Protein AF-A0A2V2UAN7-F1 (afdb_monomer_lite)

Secondary structure (DSSP, 8-state):
-PPPPS----HHHHHHHHHHHHHHTTS-HHHHHIIIIIIITT-HHHHHHHHHHHHHHHHHH---HHHHHHHHHHHHHHHHHTTT-S-GGG--HHHHHHHHHTT---TTT-TT-HHHHHHHHHHH-

Sequence (125 aa):
MSTLNANEISDGDIFFERKIRDVTEGLDPACFNWIYNKIASTNKENAITIARYILSMKIDINLSDYYRRDIIAILSKLSMFFGNQKSFKSMTRGRILSFLDSFRKIESMDPMHKWIGTYNTYRIH

Radius of gyration: 17.08 Å; chains: 1; bounding box: 41×50×39 Å

Foldseek 3Di:
DDDDDPPPCDPVNVVLLVLLCVLCPPHDVVLSCLLPVQQCVQAVQLSVVLSVVSVVCCVPPVDDRVVSSLSSVLSSQLCVVVVVPDHPVRDDPVSVVVSLCVLDDDCVVCVVRCSVVVSVSSVPD

Structure (mmCIF, N/CA/C/O backbone):
data_AF-A0A2V2UAN7-F1
#
_entry.id   AF-A0A2V2UAN7-F1
#
loop_
_atom_site.group_PDB
_atom_site.id
_atom_site.type_symbol
_atom_site.label_atom_id
_a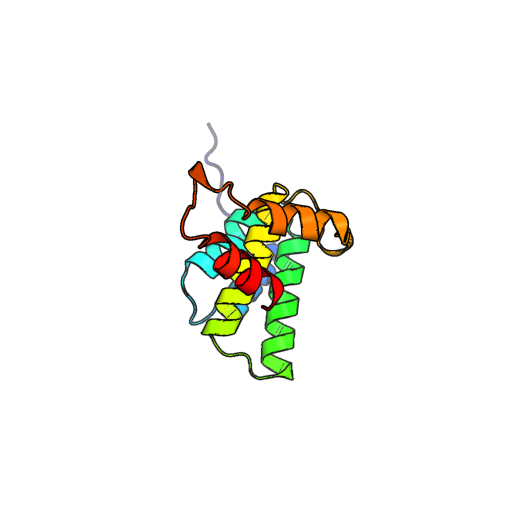tom_site.label_alt_id
_atom_site.label_comp_id
_atom_site.label_asym_id
_atom_site.label_entity_id
_atom_site.label_seq_id
_atom_site.pdbx_PDB_ins_code
_atom_site.Cartn_x
_atom_site.Cartn_y
_atom_site.Cartn_z
_atom_site.occupancy
_atom_site.B_iso_or_equiv
_atom_site.auth_seq_id
_atom_site.auth_comp_id
_atom_site.auth_asym_id
_atom_site.auth_atom_id
_atom_site.pdbx_PDB_model_num
ATOM 1 N N . MET A 1 1 ? 21.846 28.715 20.574 1.00 36.84 1 MET A N 1
ATOM 2 C CA . MET A 1 1 ? 21.515 27.558 19.718 1.00 36.84 1 MET A CA 1
ATOM 3 C C . MET A 1 1 ? 20.151 27.069 20.145 1.00 36.84 1 MET A C 1
ATOM 5 O O . MET A 1 1 ? 20.011 26.536 21.235 1.00 36.84 1 MET A O 1
ATOM 9 N N 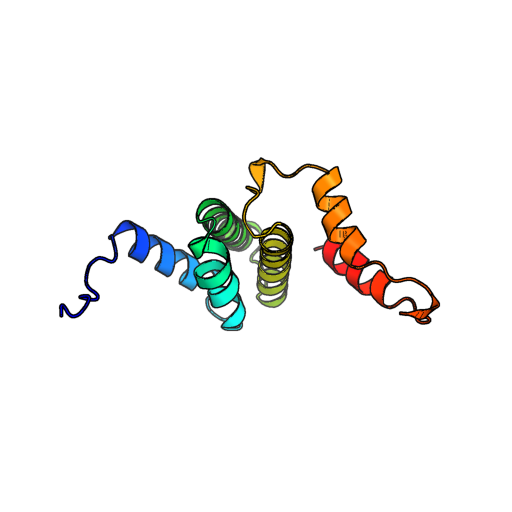. SER A 1 2 ? 19.149 27.433 19.358 1.00 34.56 2 SER A N 1
ATOM 10 C CA . SER A 1 2 ? 17.722 27.315 19.637 1.00 34.56 2 SER A CA 1
ATOM 11 C C . SER A 1 2 ? 17.261 25.861 19.599 1.00 34.56 2 SER A C 1
ATOM 13 O O . SER A 1 2 ? 17.473 25.149 18.621 1.00 34.56 2 SER A O 1
ATOM 15 N N . THR A 1 3 ? 16.610 25.443 20.678 1.00 39.66 3 THR A N 1
ATOM 16 C CA . THR A 1 3 ? 15.799 24.233 20.765 1.00 39.66 3 THR A CA 1
ATOM 17 C C . THR A 1 3 ? 14.582 24.388 19.851 1.00 39.66 3 THR A C 1
ATOM 19 O O . THR A 1 3 ? 13.803 25.330 19.995 1.00 39.66 3 THR A O 1
ATOM 22 N N . LEU A 1 4 ? 14.432 23.494 18.872 1.00 40.31 4 LEU A N 1
ATOM 23 C CA . LEU A 1 4 ? 13.250 23.446 18.011 1.00 40.31 4 LEU A CA 1
ATOM 24 C C . LEU A 1 4 ? 12.055 22.976 18.854 1.00 40.31 4 LEU A C 1
ATOM 26 O O . LEU A 1 4 ? 12.069 21.881 19.412 1.00 40.31 4 LEU A O 1
ATOM 30 N N . ASN A 1 5 ? 11.063 23.853 18.994 1.00 43.34 5 ASN A N 1
ATOM 31 C CA . ASN A 1 5 ? 9.872 23.663 19.812 1.00 43.34 5 ASN A CA 1
ATOM 32 C C . ASN A 1 5 ? 8.853 22.785 19.062 1.00 43.34 5 ASN A C 1
ATOM 34 O O . ASN A 1 5 ? 8.520 23.064 17.914 1.00 43.34 5 ASN A O 1
ATOM 38 N N . ALA A 1 6 ? 8.347 21.737 19.711 1.00 51.41 6 ALA A N 1
ATOM 39 C CA . ALA A 1 6 ? 7.471 20.710 19.140 1.00 51.41 6 ALA A CA 1
ATOM 40 C C . ALA A 1 6 ? 5.995 21.148 18.950 1.00 51.41 6 ALA A C 1
ATOM 42 O O . ALA A 1 6 ? 5.104 20.304 18.953 1.00 51.41 6 ALA A O 1
ATOM 43 N N . ASN A 1 7 ? 5.717 22.448 18.797 1.00 49.34 7 ASN A N 1
ATOM 44 C CA . ASN A 1 7 ? 4.369 23.024 18.947 1.00 49.34 7 ASN A CA 1
ATOM 45 C C . ASN A 1 7 ? 3.772 23.685 17.688 1.00 49.34 7 ASN A C 1
ATOM 47 O O . ASN A 1 7 ? 2.858 24.495 17.800 1.00 49.34 7 ASN A O 1
ATOM 51 N N . GLU A 1 8 ? 4.213 23.307 16.488 1.00 48.34 8 GLU A N 1
ATOM 52 C CA . GLU A 1 8 ? 3.574 23.734 15.228 1.00 48.34 8 GLU A CA 1
ATOM 53 C C . GLU A 1 8 ? 2.973 22.550 14.454 1.00 48.34 8 GLU A C 1
ATOM 55 O O . GLU A 1 8 ? 3.115 22.438 13.239 1.00 48.34 8 GLU A O 1
ATOM 60 N N . ILE A 1 9 ? 2.291 21.632 15.144 1.00 56.25 9 ILE A N 1
ATOM 61 C CA . ILE A 1 9 ? 1.406 20.692 14.446 1.00 56.25 9 ILE A CA 1
ATOM 62 C C . ILE A 1 9 ? 0.149 21.485 14.079 1.00 56.25 9 ILE A C 1
ATOM 64 O O . ILE A 1 9 ? -0.629 21.854 14.959 1.00 56.25 9 ILE A O 1
ATOM 68 N N . SER A 1 10 ? -0.029 21.802 12.792 1.00 69.38 10 SER A N 1
ATOM 69 C CA . SER A 1 10 ? -1.231 22.504 12.334 1.00 69.38 10 SER A CA 1
ATOM 70 C C . SER A 1 10 ? -2.472 21.660 12.650 1.00 69.38 10 SER A C 1
ATOM 72 O O . SER A 1 10 ? -2.431 20.434 12.568 1.00 69.38 10 SER A O 1
ATOM 74 N N . ASP A 1 11 ? -3.598 22.289 12.990 1.00 64.06 11 ASP A N 1
ATOM 75 C CA . ASP A 1 11 ? -4.865 21.590 13.270 1.00 64.06 11 ASP A CA 1
ATOM 76 C C . ASP A 1 11 ? -5.240 20.606 12.134 1.00 64.06 11 ASP A C 1
ATOM 78 O O . ASP A 1 11 ? -5.658 19.468 12.358 1.00 64.06 11 ASP A O 1
ATOM 82 N N . GLY A 1 12 ? -4.937 20.985 10.886 1.00 69.94 12 GLY A N 1
ATOM 83 C CA . GLY A 1 12 ? -5.094 20.131 9.708 1.00 69.94 12 GLY A CA 1
ATOM 84 C C . GLY A 1 12 ? -4.211 18.873 9.693 1.00 69.94 12 GLY A C 1
ATOM 85 O O . GLY A 1 12 ? -4.604 17.870 9.091 1.00 69.94 12 GLY A O 1
ATOM 86 N N . ASP A 1 13 ? -3.049 18.888 10.346 1.00 71.62 13 ASP A N 1
ATO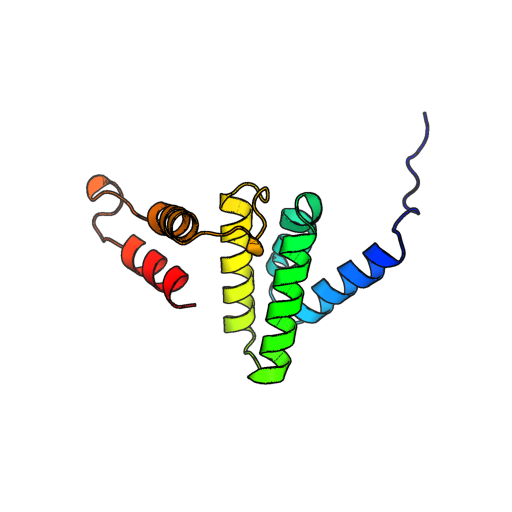M 87 C CA . ASP A 1 13 ? -2.189 17.713 10.523 1.00 71.62 13 ASP A CA 1
ATOM 88 C C . ASP A 1 13 ? -2.709 16.788 11.628 1.00 71.62 13 ASP A C 1
ATOM 90 O O . ASP A 1 13 ? -2.708 15.573 11.432 1.00 71.62 13 ASP A O 1
ATOM 94 N N . ILE A 1 14 ? -3.276 17.334 12.712 1.00 75.81 14 ILE A N 1
ATOM 95 C CA . ILE A 1 14 ? -3.923 16.541 13.775 1.00 75.81 14 ILE A CA 1
ATOM 96 C C . ILE A 1 14 ? -5.129 15.778 13.213 1.00 75.81 14 ILE A C 1
ATOM 98 O O . ILE A 1 14 ? -5.251 14.561 13.387 1.00 75.81 14 ILE A O 1
ATOM 102 N N . PHE A 1 15 ? -6.011 16.466 12.476 1.00 83.06 15 PHE A N 1
ATOM 103 C CA . PHE A 1 15 ? -7.156 15.823 11.823 1.00 83.06 15 PHE A CA 1
ATOM 104 C C . PHE A 1 15 ? -6.732 14.783 10.780 1.00 83.06 15 PHE A C 1
ATOM 106 O O . PHE A 1 15 ? -7.440 13.797 10.562 1.00 83.06 15 PHE A O 1
ATOM 113 N N . PHE A 1 16 ? -5.593 14.989 10.121 1.00 89.31 16 PHE A N 1
ATOM 114 C CA . PHE A 1 16 ? -5.045 14.046 9.154 1.00 89.31 16 PHE A CA 1
ATOM 115 C C . PHE A 1 16 ? -4.471 12.792 9.827 1.00 89.31 16 PHE A C 1
ATOM 117 O O . PHE A 1 16 ? -4.813 11.681 9.419 1.00 89.31 16 PHE A O 1
ATOM 124 N N . GLU A 1 17 ? -3.662 12.953 10.875 1.00 93.19 17 GLU A N 1
ATOM 125 C CA . GLU A 1 17 ? -3.112 11.839 11.647 1.00 93.19 17 GLU A CA 1
ATOM 126 C C . GLU A 1 17 ? -4.233 10.975 12.226 1.00 93.19 17 GLU A C 1
ATOM 128 O O . GLU A 1 17 ? -4.231 9.754 12.052 1.00 93.19 17 GLU A O 1
ATOM 133 N N . ARG A 1 18 ? -5.232 11.613 12.850 1.00 93.31 18 ARG A N 1
ATOM 134 C CA . ARG A 1 18 ? -6.386 10.920 13.427 1.00 93.31 18 ARG A CA 1
ATOM 135 C C . ARG A 1 18 ? -7.110 10.066 12.390 1.00 93.31 18 ARG A C 1
ATOM 137 O O . ARG A 1 18 ? -7.347 8.893 12.643 1.00 93.31 18 ARG A O 1
ATOM 144 N N . LYS A 1 19 ? -7.361 10.598 11.189 1.00 93.12 19 LYS A N 1
ATOM 145 C CA . LYS A 1 19 ? -7.978 9.821 10.099 1.00 93.12 19 LYS A CA 1
ATOM 146 C C . LYS A 1 19 ? -7.159 8.588 9.727 1.00 93.12 19 LYS A C 1
ATOM 148 O O . LYS A 1 19 ? -7.737 7.548 9.427 1.00 93.12 19 LYS A O 1
ATOM 153 N N . ILE A 1 20 ? -5.828 8.686 9.734 1.00 96.31 20 ILE A N 1
ATOM 154 C CA . ILE A 1 20 ? -4.968 7.530 9.458 1.00 96.31 20 ILE A CA 1
ATOM 155 C C . ILE A 1 20 ? -5.039 6.523 10.607 1.00 96.31 20 ILE A C 1
ATOM 157 O O . ILE A 1 20 ? -5.108 5.324 10.339 1.00 96.31 20 ILE A O 1
ATOM 161 N N . ARG A 1 21 ? -5.088 6.974 11.867 1.00 96.06 21 ARG A N 1
ATOM 162 C CA . ARG A 1 21 ? -5.316 6.086 13.021 1.00 96.06 21 ARG A CA 1
ATOM 163 C C . ARG A 1 21 ? -6.642 5.341 12.893 1.00 96.06 21 ARG A C 1
ATOM 165 O O . ARG A 1 21 ? -6.636 4.122 12.981 1.00 96.06 21 ARG A O 1
ATOM 172 N N . ASP A 1 22 ? -7.728 6.030 12.560 1.00 94.50 22 ASP A N 1
ATOM 173 C CA . ASP A 1 22 ? -9.060 5.421 12.439 1.00 94.50 22 ASP A CA 1
ATOM 174 C C . ASP A 1 22 ? -9.104 4.317 11.359 1.00 94.50 22 ASP A C 1
ATOM 176 O O . ASP A 1 22 ? -9.667 3.235 11.552 1.00 94.50 22 ASP A O 1
ATOM 180 N N . VAL A 1 23 ? -8.473 4.542 10.199 1.00 95.75 23 VAL A N 1
ATOM 181 C CA . VAL A 1 23 ? -8.462 3.537 9.116 1.00 95.75 23 VAL A CA 1
ATOM 182 C C . VAL A 1 23 ? -7.482 2.392 9.375 1.00 95.75 23 VAL A C 1
ATOM 184 O O . VAL A 1 23 ? -7.647 1.316 8.796 1.00 95.75 23 VAL A O 1
ATOM 187 N N . THR A 1 24 ? -6.502 2.588 10.261 1.00 97.00 24 THR A N 1
ATOM 188 C CA . THR A 1 24 ? -5.502 1.576 10.646 1.00 97.00 24 THR A CA 1
ATOM 189 C C . THR A 1 24 ? -5.771 0.931 12.005 1.00 97.00 24 THR A C 1
ATOM 191 O O . THR A 1 24 ? -5.036 0.032 12.403 1.00 97.00 24 THR A O 1
ATOM 194 N N . GLU A 1 25 ? -6.842 1.325 12.693 1.00 95.81 25 GLU A N 1
ATOM 195 C CA . GLU A 1 25 ? -7.229 0.776 13.991 1.00 95.81 25 GLU A CA 1
ATOM 196 C C . GLU A 1 25 ? -7.409 -0.744 13.917 1.00 95.81 25 GLU A C 1
ATOM 198 O O . GLU A 1 25 ? -8.045 -1.249 12.986 1.00 95.81 25 GLU A O 1
ATOM 203 N N . GLY A 1 26 ? -6.838 -1.464 14.887 1.00 95.06 26 GLY A N 1
ATOM 204 C CA . GLY A 1 26 ? -6.860 -2.928 14.951 1.00 95.06 26 GLY A CA 1
ATOM 205 C C . GLY A 1 26 ? -5.879 -3.632 14.005 1.00 95.06 26 GLY A C 1
ATOM 206 O O . GLY A 1 26 ? -5.791 -4.855 14.034 1.00 95.06 26 GLY A O 1
ATOM 207 N N . LEU A 1 27 ? -5.123 -2.893 13.184 1.00 96.75 27 LEU A N 1
ATOM 208 C CA . LEU A 1 27 ? -4.130 -3.464 12.270 1.00 96.75 27 LEU A CA 1
ATOM 209 C C . LEU A 1 27 ? -2.711 -3.418 12.845 1.00 96.75 27 LEU A C 1
ATOM 211 O O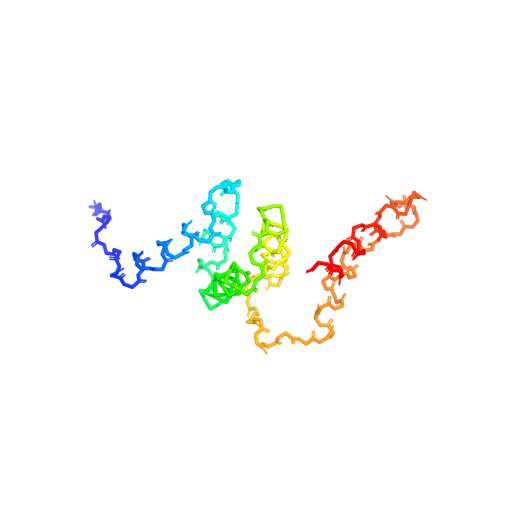 . LEU A 1 27 ? -2.419 -2.733 13.824 1.00 96.75 27 LEU A O 1
ATOM 215 N N . ASP A 1 28 ? -1.804 -4.117 12.163 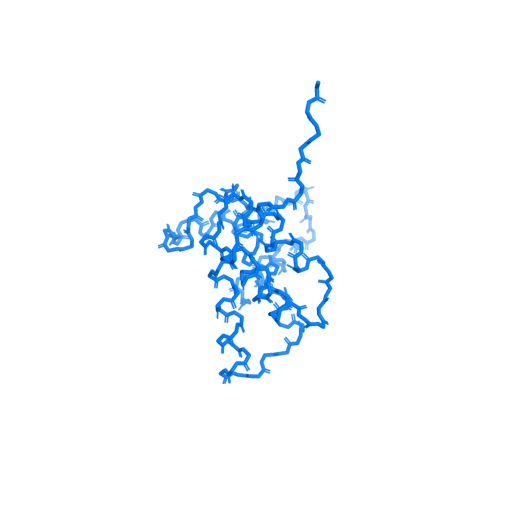1.00 95.19 28 ASP A N 1
ATOM 216 C CA . ASP A 1 28 ? -0.367 -4.045 12.423 1.00 95.19 28 ASP A CA 1
ATOM 217 C C . ASP A 1 28 ? 0.141 -2.583 12.358 1.00 95.19 28 ASP A C 1
ATOM 219 O O . ASP A 1 28 ? -0.179 -1.879 11.386 1.00 95.19 28 ASP A O 1
ATOM 223 N N . PRO A 1 29 ? 0.967 -2.119 13.323 1.00 96.56 29 PRO A N 1
ATOM 224 C CA . PRO A 1 29 ? 1.507 -0.754 13.354 1.00 96.56 29 PRO A CA 1
ATOM 225 C C . PRO A 1 29 ? 2.240 -0.321 12.075 1.00 96.56 29 PRO A C 1
ATOM 227 O O . PRO A 1 29 ? 2.329 0.875 11.775 1.00 96.56 29 PRO A O 1
ATOM 230 N N . ALA A 1 30 ? 2.746 -1.271 11.284 1.00 96.56 30 ALA A N 1
ATOM 231 C CA . ALA A 1 30 ? 3.340 -1.000 9.985 1.00 96.56 30 ALA A CA 1
ATOM 232 C C . ALA A 1 30 ? 2.358 -0.313 9.027 1.00 96.56 30 ALA A C 1
ATOM 234 O O . ALA A 1 30 ? 2.797 0.521 8.238 1.00 96.56 30 ALA A O 1
ATOM 235 N N . CYS A 1 31 ? 1.052 -0.588 9.122 1.00 97.56 31 CYS A N 1
ATOM 236 C CA . CYS A 1 31 ? 0.033 0.045 8.282 1.00 97.56 31 CYS A CA 1
ATOM 237 C C . CYS A 1 31 ? 0.003 1.562 8.498 1.00 97.56 31 CYS A C 1
ATOM 239 O O . CYS A 1 31 ? 0.083 2.328 7.536 1.00 97.56 31 CYS A O 1
ATOM 241 N N . PHE A 1 32 ? -0.036 1.998 9.762 1.00 97.88 32 PHE A N 1
ATOM 242 C CA . PHE A 1 32 ? 0.043 3.416 10.112 1.00 97.88 32 PHE A CA 1
ATOM 243 C C . PHE A 1 32 ? 1.369 4.018 9.638 1.00 97.88 32 PHE A C 1
ATOM 245 O O . PHE A 1 32 ? 1.385 5.050 8.969 1.00 97.88 32 PHE A O 1
ATOM 252 N N . ASN A 1 33 ? 2.484 3.339 9.922 1.00 97.56 33 ASN A N 1
ATOM 253 C CA . ASN A 1 33 ? 3.817 3.804 9.549 1.00 97.56 33 ASN A CA 1
ATOM 254 C C . ASN A 1 33 ? 3.986 3.976 8.026 1.00 97.56 33 ASN A C 1
ATOM 256 O O . ASN A 1 33 ? 4.608 4.939 7.577 1.00 97.56 33 ASN A O 1
ATOM 260 N N . TRP A 1 34 ? 3.436 3.070 7.214 1.00 98.19 34 TRP A N 1
ATOM 261 C CA . TRP A 1 34 ? 3.488 3.180 5.757 1.00 98.19 34 TRP A CA 1
ATOM 262 C C . TRP A 1 34 ? 2.731 4.408 5.255 1.00 98.19 34 TRP A C 1
ATOM 264 O O . TRP A 1 34 ? 3.282 5.170 4.464 1.00 98.19 34 TRP A O 1
ATOM 274 N N . ILE A 1 35 ? 1.512 4.643 5.742 1.00 97.81 35 ILE A N 1
ATOM 275 C CA . ILE A 1 35 ? 0.703 5.774 5.278 1.00 97.81 35 ILE A CA 1
ATOM 276 C C . ILE A 1 35 ? 1.266 7.099 5.811 1.00 97.81 35 ILE A C 1
ATOM 278 O O . ILE A 1 35 ? 1.536 8.008 5.026 1.00 97.81 35 ILE A O 1
ATOM 282 N N . TYR A 1 36 ? 1.461 7.212 7.127 1.00 96.81 36 TYR A N 1
ATOM 283 C CA . TYR A 1 36 ? 1.814 8.474 7.777 1.00 96.81 36 TYR A CA 1
ATOM 284 C C . TYR A 1 36 ? 3.290 8.834 7.576 1.00 96.81 36 TYR A C 1
ATOM 286 O O . TYR A 1 36 ? 3.609 9.866 6.993 1.00 96.81 36 TYR A O 1
ATOM 294 N N . ASN A 1 37 ? 4.213 7.959 7.978 1.00 95.31 37 ASN A N 1
ATOM 295 C CA . ASN A 1 37 ? 5.637 8.301 7.974 1.00 95.31 37 ASN A CA 1
ATOM 296 C C . ASN A 1 37 ? 6.276 8.139 6.591 1.00 95.31 37 ASN A C 1
ATOM 298 O O . ASN A 1 37 ? 7.079 8.977 6.179 1.00 95.31 37 ASN A O 1
ATOM 302 N N . LYS A 1 38 ? 5.947 7.064 5.858 1.00 97.06 38 LYS A N 1
ATOM 303 C CA . LYS A 1 38 ? 6.617 6.777 4.576 1.00 97.06 38 LYS A CA 1
ATOM 304 C C . LYS A 1 38 ? 6.013 7.507 3.386 1.00 97.06 38 LYS A C 1
ATOM 306 O O . LYS A 1 38 ? 6.762 7.899 2.499 1.00 97.06 38 LYS A O 1
ATOM 311 N N . ILE A 1 39 ? 4.690 7.647 3.328 1.00 97.75 39 ILE A N 1
ATOM 312 C CA . ILE A 1 39 ? 4.017 8.256 2.173 1.00 97.75 39 ILE A CA 1
ATOM 313 C C . ILE A 1 39 ? 3.723 9.724 2.437 1.00 97.75 39 ILE A C 1
ATOM 315 O O . ILE A 1 39 ? 4.137 10.557 1.635 1.00 97.75 39 ILE A O 1
ATOM 319 N N . ALA A 1 40 ? 3.048 10.064 3.540 1.00 96.06 40 ALA A N 1
ATOM 320 C CA . ALA A 1 40 ? 2.577 11.433 3.757 1.00 96.06 40 ALA A CA 1
ATOM 321 C C . ALA A 1 40 ? 3.709 12.463 3.884 1.00 96.06 40 ALA A C 1
ATOM 323 O O . ALA A 1 40 ? 3.512 13.612 3.498 1.00 96.06 40 ALA A O 1
ATOM 324 N N . SER A 1 41 ? 4.896 12.038 4.331 1.00 93.38 41 SER A N 1
ATOM 325 C CA . SER A 1 41 ? 6.109 12.869 4.380 1.00 93.38 41 SER A CA 1
ATOM 326 C C . SER A 1 41 ? 6.555 13.397 3.013 1.00 93.38 41 SER A C 1
ATOM 328 O O . SER A 1 41 ? 7.217 14.425 2.943 1.00 93.38 41 SER A O 1
ATOM 330 N N . THR A 1 42 ? 6.196 12.712 1.923 1.00 95.62 42 THR A N 1
ATOM 331 C CA . THR A 1 42 ? 6.544 13.114 0.548 1.00 95.62 42 THR A CA 1
ATOM 332 C C . THR A 1 42 ? 5.310 13.447 -0.291 1.00 95.62 42 THR A C 1
ATOM 334 O O . THR A 1 42 ? 5.343 14.341 -1.130 1.00 95.62 42 THR A O 1
ATOM 337 N N . ASN A 1 43 ? 4.209 12.721 -0.095 1.00 95.69 43 ASN A N 1
ATOM 338 C CA . ASN A 1 43 ? 2.997 12.829 -0.896 1.00 95.69 43 ASN A CA 1
ATOM 339 C C . ASN A 1 43 ? 1.748 12.619 -0.036 1.00 95.69 43 ASN A C 1
ATOM 341 O O . ASN A 1 43 ? 1.158 11.535 0.033 1.00 95.69 43 ASN A O 1
ATOM 345 N N . LYS A 1 44 ? 1.327 13.711 0.606 1.00 94.88 44 LYS A N 1
ATOM 346 C CA . LYS A 1 44 ? 0.116 13.756 1.429 1.00 94.88 44 LYS A CA 1
ATOM 347 C C . LYS A 1 44 ? -1.150 13.421 0.626 1.00 94.88 44 LYS A C 1
ATOM 349 O O . LYS A 1 44 ? -2.064 12.821 1.183 1.00 94.88 44 LYS A O 1
ATOM 354 N N . GLU A 1 45 ? -1.204 13.720 -0.678 1.00 95.06 45 GLU A N 1
ATOM 355 C CA . GLU A 1 45 ? -2.359 13.382 -1.530 1.00 95.06 45 GLU A CA 1
ATOM 356 C C . GLU A 1 45 ? -2.566 11.863 -1.640 1.00 95.06 45 GLU A C 1
ATOM 358 O O . GLU A 1 45 ? -3.689 11.379 -1.461 1.00 95.06 45 GLU A O 1
ATOM 363 N N . ASN A 1 46 ? -1.499 11.096 -1.882 1.00 97.44 46 ASN A N 1
ATOM 364 C CA . ASN A 1 46 ? -1.582 9.636 -1.927 1.00 97.44 46 ASN A CA 1
ATOM 365 C C . ASN A 1 46 ? -2.025 9.075 -0.575 1.00 97.44 46 ASN A C 1
ATOM 367 O O . ASN A 1 46 ? -2.938 8.255 -0.535 1.00 97.44 46 ASN A O 1
ATOM 371 N N . ALA A 1 47 ? -1.450 9.556 0.531 1.00 97.44 47 ALA A N 1
ATOM 372 C CA . ALA A 1 47 ? -1.837 9.118 1.872 1.00 97.44 47 ALA A CA 1
ATOM 373 C C . ALA A 1 47 ? -3.328 9.385 2.169 1.00 97.44 47 ALA A C 1
ATOM 375 O O . ALA A 1 47 ? -4.034 8.493 2.640 1.00 97.44 47 ALA A O 1
ATOM 376 N N . ILE A 1 48 ? -3.833 10.577 1.817 1.00 95.31 48 ILE A N 1
ATOM 377 C CA . ILE A 1 48 ? -5.262 10.917 1.919 1.00 95.31 48 ILE A CA 1
ATOM 378 C C . ILE A 1 48 ? -6.106 9.975 1.057 1.00 95.31 48 ILE A C 1
ATOM 380 O O . ILE A 1 48 ? -7.163 9.524 1.493 1.00 95.31 48 ILE A O 1
ATOM 384 N N . THR A 1 49 ? -5.654 9.674 -0.160 1.00 96.62 49 THR A N 1
ATOM 385 C CA . THR A 1 49 ? -6.381 8.797 -1.083 1.00 96.62 49 THR A CA 1
ATOM 386 C C . THR A 1 49 ? -6.499 7.378 -0.526 1.00 96.62 49 THR A C 1
ATOM 388 O O . THR A 1 49 ? -7.597 6.828 -0.552 1.00 96.62 49 THR A O 1
ATOM 391 N N . ILE A 1 50 ? -5.427 6.819 0.056 1.00 97.25 50 ILE A N 1
ATOM 392 C CA . ILE A 1 50 ? -5.470 5.507 0.731 1.00 97.25 50 ILE A CA 1
ATOM 393 C C . ILE A 1 50 ? -6.485 5.540 1.872 1.00 97.25 50 ILE A C 1
ATOM 395 O O . ILE A 1 50 ? -7.373 4.695 1.922 1.00 97.25 50 ILE A O 1
ATOM 399 N N . ALA A 1 51 ? -6.387 6.527 2.767 1.00 96.62 51 ALA A N 1
ATOM 400 C CA . ALA A 1 51 ? -7.275 6.605 3.923 1.00 96.62 51 ALA A CA 1
ATOM 401 C C . ALA A 1 51 ? -8.751 6.726 3.506 1.00 96.62 51 ALA A C 1
ATOM 403 O O . ALA A 1 51 ? -9.606 6.021 4.037 1.00 96.62 51 ALA A O 1
ATOM 404 N N . ARG A 1 52 ? -9.055 7.565 2.508 1.00 95.12 52 ARG A N 1
ATOM 405 C CA . ARG A 1 52 ? -10.418 7.703 1.973 1.00 95.12 52 ARG A CA 1
ATOM 406 C C . ARG A 1 52 ? -10.919 6.409 1.345 1.00 95.12 52 ARG A C 1
ATOM 408 O O . ARG A 1 52 ? -12.056 6.037 1.599 1.00 95.12 52 ARG A O 1
ATOM 415 N N . TYR A 1 53 ? -10.078 5.728 0.570 1.00 95.44 53 TYR A N 1
ATOM 416 C CA . TYR A 1 53 ? -10.441 4.465 -0.064 1.00 95.44 53 TYR A CA 1
ATOM 417 C C . TYR A 1 53 ? -10.784 3.388 0.973 1.00 95.44 53 TYR A C 1
ATOM 419 O O . TYR A 1 53 ? -11.852 2.787 0.902 1.00 95.44 53 TYR A O 1
ATOM 427 N N . ILE A 1 54 ? -9.939 3.210 1.995 1.00 95.94 54 ILE A N 1
ATOM 428 C CA . ILE A 1 54 ? -10.197 2.251 3.078 1.00 95.94 54 ILE A CA 1
ATOM 429 C C . ILE A 1 54 ? -11.470 2.600 3.851 1.00 95.94 54 ILE A C 1
ATOM 431 O O . ILE A 1 54 ? -12.255 1.706 4.161 1.00 95.94 54 ILE A O 1
ATOM 435 N N . LEU A 1 55 ? -11.697 3.882 4.151 1.00 93.94 55 LEU A N 1
ATOM 436 C CA . LEU A 1 55 ? -12.911 4.314 4.839 1.00 93.94 55 LEU A CA 1
ATOM 437 C C . LEU A 1 55 ? -14.169 3.988 4.022 1.00 93.94 55 LEU A C 1
ATOM 439 O O . LEU A 1 55 ? -15.110 3.427 4.577 1.00 93.94 55 LEU A O 1
ATOM 443 N N . SER A 1 56 ? -14.165 4.275 2.716 1.00 93.56 56 SER A N 1
ATOM 444 C CA . SER A 1 56 ? -15.263 3.905 1.816 1.00 93.56 56 SER A CA 1
ATOM 445 C C . SER A 1 56 ? -15.508 2.397 1.821 1.00 93.56 56 SER A C 1
ATOM 447 O O . SER A 1 56 ? -16.631 1.965 2.037 1.00 93.56 56 SER A O 1
ATOM 449 N N . MET A 1 57 ? -14.461 1.574 1.720 1.00 93.19 57 MET A N 1
ATOM 450 C CA . MET A 1 57 ? -14.624 0.116 1.744 1.00 93.19 57 MET A CA 1
ATOM 451 C C . MET A 1 57 ? -15.137 -0.426 3.087 1.00 93.19 57 MET A C 1
ATOM 453 O O . MET A 1 57 ? -15.895 -1.396 3.102 1.00 93.19 57 MET A O 1
ATOM 457 N N . LYS A 1 58 ? -14.758 0.180 4.223 1.00 90.56 58 LYS A N 1
ATOM 458 C CA . LYS A 1 58 ? -15.333 -0.189 5.531 1.00 90.56 58 LYS A CA 1
ATOM 459 C C . LYS A 1 58 ? -16.843 0.071 5.565 1.00 90.56 58 LYS A C 1
ATOM 461 O O . LYS A 1 58 ? -17.564 -0.745 6.125 1.00 90.56 58 LYS A O 1
ATOM 466 N N . ILE A 1 59 ? -17.303 1.170 4.963 1.00 90.44 59 ILE A N 1
ATOM 467 C CA . ILE A 1 59 ? -18.725 1.543 4.911 1.00 90.44 59 ILE A CA 1
ATOM 468 C C . ILE A 1 59 ? -19.494 0.649 3.931 1.00 90.44 59 ILE A C 1
ATOM 470 O O . ILE A 1 59 ? -20.555 0.139 4.280 1.00 90.44 59 ILE A O 1
ATOM 474 N N . ASP A 1 60 ? -18.952 0.437 2.733 1.00 91.12 60 ASP A N 1
ATOM 475 C CA . ASP A 1 60 ? -19.697 -0.173 1.628 1.00 91.12 60 ASP A CA 1
ATOM 476 C C . ASP A 1 60 ? -19.798 -1.699 1.742 1.00 91.12 60 ASP A C 1
ATOM 478 O O . ASP A 1 60 ? -20.822 -2.280 1.386 1.00 91.12 60 ASP A O 1
ATOM 482 N N . ILE A 1 61 ? -18.737 -2.365 2.214 1.00 89.31 61 ILE A N 1
ATOM 483 C CA . ILE A 1 61 ? -18.635 -3.835 2.176 1.00 89.31 61 ILE A CA 1
ATOM 484 C C . ILE A 1 61 ? -18.200 -4.470 3.500 1.00 89.31 61 ILE A C 1
ATOM 486 O O . ILE A 1 61 ? -17.882 -5.657 3.522 1.00 89.31 61 ILE A O 1
ATOM 490 N N . ASN A 1 62 ? -18.167 -3.704 4.597 1.00 89.62 62 ASN A N 1
ATOM 491 C CA . ASN A 1 62 ? -17.692 -4.161 5.908 1.00 89.62 62 ASN A CA 1
ATOM 492 C C . ASN A 1 62 ? -16.336 -4.893 5.821 1.00 89.62 62 ASN A C 1
ATOM 494 O O . ASN A 1 62 ? -16.201 -6.077 6.139 1.00 89.62 62 ASN A O 1
ATOM 498 N N . LEU A 1 63 ? -15.338 -4.175 5.304 1.00 89.19 63 LEU A N 1
ATOM 499 C CA . LEU A 1 63 ? -14.015 -4.703 4.983 1.00 89.19 63 LEU A CA 1
ATOM 500 C C . LEU A 1 63 ? -13.340 -5.431 6.163 1.00 89.19 63 LEU A C 1
ATOM 502 O O . LEU A 1 63 ? -13.160 -4.845 7.230 1.00 89.19 63 LEU A O 1
ATOM 506 N N . SER A 1 64 ? -12.879 -6.668 5.939 1.00 93.50 64 SER A N 1
ATOM 507 C CA . SER A 1 64 ? -12.117 -7.432 6.939 1.00 93.50 64 SER A CA 1
ATOM 508 C C . SER A 1 64 ? -10.723 -6.848 7.186 1.00 93.50 64 SER A C 1
ATOM 510 O O . SER A 1 64 ? -10.118 -6.238 6.303 1.00 93.50 64 SER A O 1
ATOM 512 N N . ASP A 1 65 ? -10.162 -7.096 8.370 1.00 95.25 65 ASP A N 1
ATOM 513 C CA . ASP A 1 65 ? -8.844 -6.574 8.753 1.00 95.25 65 ASP A CA 1
ATOM 514 C C . ASP A 1 65 ? -7.710 -7.080 7.864 1.00 95.25 65 ASP A C 1
ATOM 516 O O . ASP A 1 65 ? -6.823 -6.309 7.491 1.00 95.25 65 ASP A O 1
ATOM 520 N N . TYR A 1 66 ? -7.767 -8.352 7.464 1.00 93.31 66 TYR A N 1
ATOM 521 C CA . TYR A 1 66 ? -6.799 -8.930 6.536 1.00 93.31 66 TYR A CA 1
ATOM 522 C C . TYR A 1 66 ? -6.836 -8.223 5.183 1.00 93.31 66 TYR A C 1
ATOM 524 O O . TYR A 1 66 ? -5.800 -7.764 4.706 1.00 93.31 66 TYR A O 1
ATOM 532 N N . TYR A 1 67 ? -8.027 -8.055 4.600 1.00 92.94 67 TYR A N 1
ATOM 533 C CA . TYR A 1 67 ? -8.126 -7.414 3.293 1.00 92.94 67 TYR A CA 1
ATOM 534 C C . TYR A 1 67 ? -7.777 -5.920 3.377 1.00 92.94 67 TYR A C 1
ATOM 536 O O . TYR A 1 67 ? -7.064 -5.394 2.526 1.00 92.94 67 TYR A O 1
ATOM 544 N N . ARG A 1 68 ? -8.163 -5.249 4.469 1.00 94.62 68 ARG A N 1
ATOM 545 C CA . ARG A 1 68 ? -7.775 -3.865 4.770 1.00 94.62 68 ARG A CA 1
ATOM 546 C C . ARG A 1 68 ? -6.259 -3.688 4.827 1.00 94.62 68 ARG A C 1
ATOM 548 O O . ARG A 1 68 ? -5.727 -2.775 4.192 1.00 94.62 68 ARG A O 1
ATOM 555 N N . ARG A 1 69 ? -5.557 -4.570 5.542 1.00 95.88 69 ARG A N 1
ATOM 556 C CA . ARG A 1 69 ? -4.090 -4.592 5.598 1.00 95.88 69 ARG A CA 1
ATOM 557 C C . ARG A 1 69 ? -3.482 -4.782 4.211 1.00 95.88 69 ARG A C 1
ATOM 559 O O . ARG A 1 69 ? -2.544 -4.062 3.872 1.00 95.88 69 ARG A O 1
ATOM 566 N N . ASP A 1 70 ? -3.995 -5.725 3.426 1.00 94.50 70 ASP A N 1
ATOM 567 C CA . ASP A 1 70 ? -3.430 -6.049 2.114 1.00 94.50 70 ASP A CA 1
ATOM 568 C C . ASP A 1 70 ? -3.572 -4.880 1.135 1.00 94.50 70 ASP A C 1
ATOM 570 O O . ASP A 1 70 ? -2.591 -4.496 0.497 1.00 94.50 70 ASP A O 1
ATOM 574 N N . ILE A 1 71 ? -4.730 -4.216 1.104 1.00 95.69 71 ILE A N 1
ATOM 575 C CA . ILE A 1 71 ? -4.939 -3.012 0.287 1.00 95.69 71 ILE A CA 1
ATOM 576 C C . ILE A 1 71 ? -3.992 -1.887 0.713 1.00 95.69 71 ILE A C 1
ATOM 578 O O . ILE A 1 71 ? -3.336 -1.274 -0.134 1.00 95.69 71 ILE A O 1
ATOM 582 N N . ILE A 1 72 ? -3.874 -1.623 2.022 1.00 97.31 72 ILE A N 1
ATOM 583 C CA . ILE A 1 72 ? -2.939 -0.610 2.533 1.00 97.31 72 ILE A CA 1
ATOM 584 C C . ILE A 1 72 ? -1.511 -0.950 2.101 1.00 97.31 72 ILE A C 1
ATOM 586 O O . ILE A 1 72 ? -0.793 -0.069 1.623 1.00 97.31 72 ILE A O 1
ATOM 590 N N . ALA A 1 73 ? -1.096 -2.211 2.227 1.00 96.50 73 ALA A N 1
ATOM 591 C CA . ALA A 1 73 ? 0.236 -2.659 1.842 1.00 96.50 73 ALA A CA 1
ATOM 592 C C . ALA A 1 73 ? 0.492 -2.478 0.338 1.00 96.50 73 ALA A C 1
ATOM 594 O O . ALA A 1 73 ? 1.552 -1.973 -0.039 1.00 96.50 73 ALA A O 1
ATOM 595 N N . ILE A 1 74 ? -0.462 -2.862 -0.513 1.00 96.50 74 ILE A N 1
ATOM 596 C CA . ILE A 1 74 ? -0.351 -2.786 -1.975 1.00 96.50 74 ILE A CA 1
ATOM 597 C C . ILE A 1 74 ? -0.256 -1.333 -2.431 1.00 96.50 74 ILE A C 1
ATOM 599 O O . ILE A 1 74 ? 0.713 -0.969 -3.100 1.00 96.50 74 ILE A O 1
ATOM 603 N N . LEU A 1 75 ? -1.197 -0.480 -2.015 1.00 97.25 75 LEU A N 1
ATOM 604 C CA . LEU A 1 75 ? -1.203 0.936 -2.391 1.00 97.25 75 LEU A CA 1
ATOM 605 C C . LEU A 1 75 ? 0.034 1.662 -1.856 1.00 97.25 75 LEU A C 1
ATOM 607 O O . LEU A 1 75 ? 0.624 2.493 -2.552 1.00 97.25 75 LEU A O 1
ATOM 611 N N . SER A 1 76 ? 0.481 1.302 -0.651 1.00 97.75 76 SER A N 1
ATOM 612 C CA . SER A 1 76 ? 1.699 1.870 -0.082 1.00 97.75 76 SER A CA 1
ATOM 613 C C . SER A 1 76 ? 2.937 1.480 -0.878 1.00 97.75 76 SER A C 1
ATOM 615 O O . SER A 1 76 ? 3.753 2.339 -1.211 1.00 97.75 76 SER A O 1
ATOM 617 N N . LYS A 1 77 ? 3.077 0.196 -1.228 1.00 97.06 77 LYS A N 1
ATOM 618 C CA . LYS A 1 77 ? 4.192 -0.301 -2.045 1.00 97.06 77 LYS A CA 1
ATOM 619 C C . LYS A 1 77 ? 4.189 0.305 -3.439 1.00 97.06 77 LYS A C 1
ATOM 621 O O . LYS A 1 77 ? 5.255 0.684 -3.909 1.00 97.06 77 LYS A O 1
ATOM 626 N N . LEU A 1 78 ? 3.021 0.469 -4.056 1.00 97.44 78 LEU A N 1
ATOM 627 C CA . LEU A 1 78 ? 2.890 1.145 -5.344 1.00 97.44 78 LEU A CA 1
ATOM 628 C C . LEU A 1 78 ? 3.364 2.603 -5.265 1.00 97.44 78 LEU A C 1
ATOM 630 O O . LEU A 1 78 ? 4.140 3.040 -6.112 1.00 97.44 78 LEU A O 1
ATOM 634 N N . SER A 1 79 ? 2.944 3.351 -4.237 1.00 97.81 79 SER A N 1
ATOM 635 C CA . SER A 1 79 ? 3.407 4.732 -4.032 1.00 97.81 79 SER A CA 1
ATOM 636 C C . SER A 1 79 ? 4.926 4.782 -3.839 1.00 97.81 79 SER A C 1
ATOM 638 O O . SER A 1 79 ? 5.616 5.525 -4.540 1.00 97.81 79 SER A O 1
ATOM 640 N N . MET A 1 80 ? 5.460 3.947 -2.942 1.00 97.38 80 MET A N 1
ATOM 641 C CA . MET A 1 80 ? 6.892 3.913 -2.627 1.00 97.38 80 MET A CA 1
ATOM 642 C C . MET A 1 80 ? 7.756 3.438 -3.803 1.00 97.38 80 MET A C 1
ATOM 644 O O . MET A 1 80 ? 8.870 3.928 -3.955 1.00 97.38 80 MET A O 1
ATOM 648 N N . PHE A 1 81 ? 7.255 2.543 -4.662 1.00 97.50 81 PHE A N 1
ATOM 649 C CA . PHE A 1 81 ? 7.955 2.095 -5.872 1.00 97.50 81 PHE A CA 1
ATOM 650 C C . PHE A 1 81 ? 8.284 3.263 -6.811 1.00 97.50 81 PHE A C 1
ATOM 652 O O . PHE A 1 81 ? 9.363 3.314 -7.392 1.00 97.50 81 PHE A O 1
ATOM 659 N N . PHE A 1 82 ? 7.393 4.254 -6.894 1.00 97.12 82 PHE A N 1
ATOM 660 C CA . PHE A 1 82 ? 7.626 5.495 -7.636 1.00 97.12 82 PHE A CA 1
ATOM 661 C C . PHE A 1 82 ? 8.217 6.619 -6.771 1.00 97.12 82 PHE A C 1
ATOM 663 O O . PHE A 1 82 ? 8.055 7.800 -7.090 1.00 97.12 82 PHE A O 1
ATOM 670 N N . GLY A 1 83 ? 8.856 6.276 -5.648 1.00 96.69 83 GLY A N 1
ATOM 671 C CA . GLY A 1 83 ? 9.459 7.232 -4.717 1.00 96.69 83 GLY A CA 1
ATOM 672 C C . GLY A 1 83 ? 8.456 8.224 -4.126 1.00 96.69 83 GLY A C 1
ATOM 673 O O . GLY A 1 83 ? 8.829 9.345 -3.804 1.00 96.69 83 GLY A O 1
ATOM 674 N N . ASN A 1 84 ? 7.172 7.856 -4.060 1.00 97.19 84 ASN A N 1
ATOM 675 C CA . ASN A 1 84 ? 6.045 8.721 -3.699 1.00 97.19 84 ASN A CA 1
ATOM 676 C C . ASN A 1 84 ? 5.846 9.948 -4.611 1.00 97.19 84 ASN A C 1
ATOM 678 O O . ASN A 1 84 ? 4.992 10.782 -4.337 1.00 97.19 84 ASN A O 1
ATOM 682 N N . GLN A 1 85 ? 6.560 10.069 -5.732 1.00 96.12 85 GLN A N 1
ATOM 683 C CA . GLN A 1 85 ? 6.513 11.270 -6.579 1.00 96.12 85 GLN A CA 1
ATOM 684 C C . GLN A 1 85 ? 5.314 11.302 -7.535 1.00 96.12 85 GLN A C 1
ATOM 686 O O . GLN A 1 85 ? 5.068 12.308 -8.201 1.00 96.12 85 GLN A O 1
ATOM 691 N N . LYS A 1 86 ? 4.591 10.186 -7.672 1.00 95.56 86 LYS A N 1
ATOM 692 C CA . LYS A 1 86 ? 3.455 10.059 -8.591 1.00 95.56 86 LYS A CA 1
ATOM 693 C C . LYS A 1 86 ? 2.155 9.964 -7.808 1.00 95.56 86 LYS A C 1
ATOM 695 O O . LYS A 1 86 ? 1.969 9.047 -7.012 1.00 95.56 86 LYS A O 1
ATOM 700 N N . SER A 1 87 ? 1.254 10.906 -8.077 1.00 95.75 87 SER A N 1
ATOM 701 C CA . SER A 1 87 ? -0.124 10.860 -7.587 1.00 95.75 87 SER A CA 1
ATOM 702 C C . SER A 1 87 ? -0.849 9.658 -8.187 1.00 95.75 87 SER A C 1
ATOM 704 O O . SER A 1 87 ? -0.698 9.391 -9.387 1.00 95.75 87 SER A O 1
ATOM 706 N N . PHE A 1 88 ? -1.678 8.972 -7.401 1.00 96.25 88 PHE A N 1
ATOM 707 C CA . PHE A 1 88 ? -2.517 7.884 -7.913 1.00 96.25 88 PHE A CA 1
ATOM 708 C C . PHE A 1 88 ? -3.445 8.329 -9.047 1.00 96.25 88 PHE A C 1
ATOM 710 O O . PHE A 1 88 ? -3.679 7.557 -9.971 1.00 96.25 88 PHE A O 1
ATOM 717 N N . LYS A 1 89 ? -3.886 9.594 -9.064 1.00 94.06 89 LYS A N 1
ATOM 718 C CA . LYS A 1 89 ? -4.693 10.145 -10.169 1.00 94.06 89 LYS A CA 1
ATOM 719 C C . LYS A 1 89 ? -3.943 10.177 -11.502 1.00 94.06 89 LYS A C 1
ATOM 721 O O . LYS A 1 89 ? -4.553 10.108 -12.559 1.00 94.06 89 LYS A O 1
ATOM 726 N N . SER A 1 90 ? -2.616 10.284 -11.449 1.00 94.00 90 SER A N 1
ATOM 727 C CA . SER A 1 90 ? -1.734 10.304 -12.624 1.00 94.00 90 SER A CA 1
ATOM 728 C C . SER A 1 90 ? -1.241 8.910 -13.033 1.00 94.00 90 SER A C 1
ATOM 730 O O . SER A 1 90 ? -0.362 8.779 -13.896 1.00 94.00 90 SER A O 1
ATOM 732 N N . MET A 1 91 ? -1.730 7.860 -12.368 1.00 94.31 91 MET A N 1
ATOM 733 C CA . MET A 1 91 ? -1.280 6.500 -12.609 1.00 94.31 91 MET A CA 1
ATOM 734 C C . MET A 1 91 ? -1.816 6.007 -13.954 1.00 94.31 91 MET A C 1
ATOM 736 O O . MET A 1 91 ? -3.014 6.037 -14.214 1.00 94.31 91 MET A O 1
ATOM 740 N N . THR A 1 92 ? -0.919 5.545 -14.822 1.00 96.56 92 THR A N 1
ATOM 741 C CA . THR A 1 92 ? -1.287 4.958 -16.114 1.00 96.56 92 THR A CA 1
ATOM 742 C C . THR A 1 92 ? -1.187 3.442 -16.043 1.00 96.56 92 THR A C 1
ATOM 744 O O . THR A 1 92 ? -0.443 2.897 -15.222 1.00 96.56 92 THR A O 1
ATOM 747 N N . ARG A 1 93 ? -1.859 2.742 -16.966 1.00 95.75 93 ARG A N 1
ATOM 748 C CA . ARG A 1 93 ? -1.710 1.286 -17.119 1.00 95.75 93 ARG A CA 1
ATOM 749 C C . ARG A 1 93 ? -0.240 0.874 -17.242 1.00 95.75 93 ARG A C 1
ATOM 751 O O . ARG A 1 93 ? 0.174 -0.073 -16.589 1.00 95.75 93 ARG A O 1
ATOM 758 N N . GLY A 1 94 ? 0.552 1.605 -18.030 1.00 97.25 94 GLY A N 1
ATOM 759 C CA . GLY A 1 94 ? 1.982 1.327 -18.198 1.00 97.25 94 GLY A CA 1
ATOM 760 C C . GLY A 1 94 ? 2.767 1.401 -16.884 1.00 97.25 94 GLY A C 1
ATOM 761 O O . GLY A 1 94 ? 3.617 0.555 -16.633 1.00 97.25 94 GLY A O 1
ATOM 762 N N . ARG A 1 95 ? 2.434 2.350 -15.997 1.00 95.81 95 ARG A N 1
ATOM 763 C CA . ARG A 1 95 ? 3.055 2.438 -14.666 1.00 95.81 95 ARG A CA 1
ATOM 764 C C . ARG A 1 95 ? 2.654 1.272 -13.768 1.00 95.81 95 ARG A C 1
ATOM 766 O O . ARG A 1 95 ? 3.522 0.669 -13.146 1.00 95.81 95 ARG A O 1
ATOM 773 N N . ILE A 1 96 ? 1.375 0.906 -13.750 1.00 95.31 96 ILE A N 1
ATOM 774 C CA . ILE A 1 96 ? 0.908 -0.263 -12.991 1.00 95.31 96 ILE A CA 1
ATOM 775 C C . ILE A 1 96 ? 1.628 -1.528 -13.472 1.00 95.31 96 ILE A C 1
ATOM 777 O O . ILE A 1 96 ? 2.1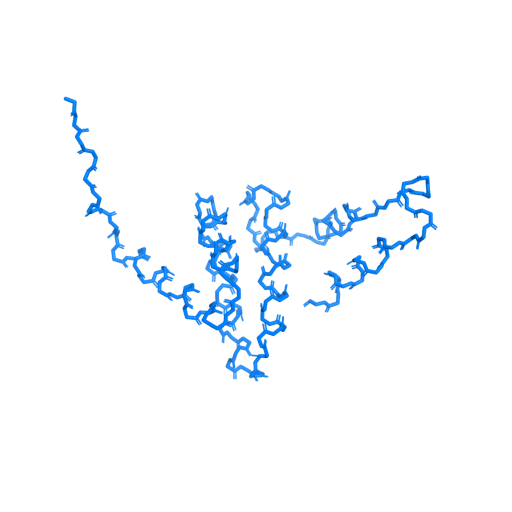37 -2.286 -12.653 1.00 95.31 96 ILE A O 1
ATOM 781 N N . LEU A 1 97 ? 1.750 -1.714 -14.790 1.00 96.00 97 LEU A N 1
ATOM 782 C CA . LEU A 1 97 ? 2.497 -2.834 -15.360 1.00 96.00 97 LEU A CA 1
ATOM 783 C C . LEU A 1 97 ? 3.967 -2.803 -14.944 1.00 96.00 97 LEU A C 1
ATOM 785 O O . LEU A 1 97 ? 4.464 -3.826 -14.504 1.00 96.00 97 LEU A O 1
ATOM 789 N N . SER A 1 98 ? 4.637 -1.645 -14.966 1.00 96.44 98 SER A N 1
ATOM 790 C CA . SER A 1 98 ? 6.031 -1.556 -14.502 1.00 96.44 98 SER A CA 1
ATOM 791 C C . SER A 1 98 ? 6.207 -1.925 -13.022 1.00 96.44 98 SER A C 1
ATOM 793 O O . SER A 1 98 ? 7.187 -2.574 -12.666 1.00 96.44 98 SER A O 1
ATOM 795 N N . PHE A 1 99 ? 5.241 -1.575 -12.166 1.00 96.31 99 PHE A N 1
ATOM 796 C CA . PHE A 1 99 ? 5.239 -1.996 -10.766 1.00 96.31 99 PHE A CA 1
ATOM 797 C C . PHE A 1 99 ? 5.054 -3.511 -10.639 1.00 96.31 99 PHE A C 1
ATOM 799 O O . PHE A 1 99 ? 5.828 -4.164 -9.946 1.00 96.31 99 PHE A O 1
ATOM 806 N N . LEU A 1 100 ? 4.077 -4.091 -11.335 1.00 95.50 100 LEU A N 1
ATOM 807 C CA . LEU A 1 100 ? 3.842 -5.535 -11.301 1.00 95.50 100 LEU A CA 1
ATOM 808 C C . LEU A 1 100 ? 5.023 -6.318 -11.895 1.00 95.50 100 LEU A C 1
ATOM 810 O O . LEU A 1 100 ? 5.429 -7.351 -11.367 1.00 95.50 100 LEU A O 1
ATOM 814 N N . ASP A 1 101 ? 5.617 -5.804 -12.966 1.00 95.38 101 ASP A N 1
ATOM 815 C CA . ASP A 1 101 ? 6.742 -6.435 -13.643 1.00 95.38 101 ASP A CA 1
ATOM 816 C C . ASP A 1 101 ? 8.022 -6.392 -12.800 1.00 95.38 101 ASP A C 1
ATOM 818 O O . ASP A 1 101 ? 8.883 -7.251 -12.972 1.00 95.38 101 ASP A O 1
ATOM 822 N N . SER A 1 102 ? 8.106 -5.490 -11.815 1.00 95.00 102 SER A N 1
ATOM 823 C CA . SER A 1 102 ? 9.199 -5.474 -10.834 1.00 95.00 102 SER A CA 1
ATOM 824 C C . SER A 1 102 ? 9.255 -6.727 -9.953 1.00 95.00 102 SER A C 1
ATOM 826 O O . SER A 1 102 ? 10.299 -7.029 -9.376 1.00 95.00 102 SER A O 1
ATOM 828 N N . PHE A 1 103 ? 8.157 -7.486 -9.864 1.00 93.31 103 PHE A N 1
ATOM 829 C CA . PHE A 1 103 ? 8.151 -8.767 -9.165 1.00 93.31 103 PHE A CA 1
ATOM 830 C C . PHE A 1 103 ? 8.728 -9.902 -10.008 1.00 93.31 103 PHE A C 1
ATOM 832 O O . PHE A 1 103 ? 9.139 -10.902 -9.424 1.00 93.31 103 PHE A O 1
ATOM 839 N N . ARG A 1 104 ? 8.769 -9.773 -11.343 1.00 94.06 104 ARG A N 1
ATOM 840 C CA . ARG A 1 104 ? 9.230 -10.843 -12.238 1.00 94.06 104 ARG A CA 1
ATOM 841 C C . ARG A 1 104 ? 10.694 -11.168 -11.979 1.00 94.06 104 ARG A C 1
ATOM 843 O O . ARG A 1 104 ? 11.520 -10.278 -11.793 1.00 94.06 104 ARG A O 1
ATOM 850 N N . LYS A 1 105 ? 11.019 -12.457 -12.012 1.00 92.44 105 LYS A N 1
ATOM 851 C CA . LYS A 1 105 ? 12.389 -12.954 -11.867 1.00 92.44 105 LYS A CA 1
ATOM 852 C C . LYS A 1 105 ? 12.708 -13.924 -12.994 1.00 92.44 105 LYS A C 1
ATOM 854 O O . LYS A 1 105 ? 11.826 -14.628 -13.479 1.00 92.44 105 LYS A O 1
ATOM 859 N N . ILE A 1 106 ? 13.969 -13.924 -13.414 1.00 93.12 106 ILE A N 1
ATOM 860 C CA . ILE A 1 106 ? 14.485 -14.881 -14.395 1.00 93.12 106 ILE A CA 1
ATOM 861 C C . ILE A 1 106 ? 14.634 -16.270 -13.769 1.00 93.12 106 ILE A C 1
ATOM 863 O O . ILE A 1 106 ? 14.805 -16.385 -12.554 1.00 93.12 106 ILE A O 1
ATOM 867 N N . GLU A 1 107 ? 14.639 -17.299 -14.617 1.00 91.69 107 GLU A N 1
ATOM 868 C CA . GLU A 1 107 ? 14.727 -18.710 -14.217 1.00 91.69 107 GLU A CA 1
ATOM 869 C C . GLU A 1 107 ? 15.872 -18.975 -13.239 1.00 91.69 107 GLU A C 1
ATOM 871 O O . GLU A 1 107 ? 15.688 -19.601 -12.203 1.00 91.69 107 GLU A O 1
ATOM 876 N N . SER A 1 108 ? 17.057 -18.427 -13.517 1.00 94.88 108 SER A N 1
ATOM 877 C CA . SER A 1 108 ? 18.240 -18.644 -12.681 1.00 94.88 108 SER A CA 1
ATOM 878 C C . SER A 1 108 ? 18.125 -18.046 -11.274 1.00 94.88 108 SER A C 1
ATOM 880 O O . SER A 1 108 ? 18.837 -18.482 -10.374 1.00 94.88 108 SER A O 1
ATOM 882 N N . MET A 1 109 ? 17.244 -17.062 -11.062 1.00 92.50 109 MET A N 1
ATOM 883 C CA . MET A 1 109 ? 17.028 -16.407 -9.767 1.00 92.50 109 MET A CA 1
ATOM 884 C C . MET A 1 109 ? 15.826 -16.959 -8.996 1.00 92.50 109 MET A C 1
ATOM 886 O O . MET A 1 109 ? 15.775 -16.833 -7.772 1.00 92.50 109 MET A O 1
ATOM 890 N N . ASP A 1 110 ? 14.839 -17.514 -9.694 1.00 92.31 110 ASP A N 1
ATOM 891 C CA . ASP A 1 110 ? 13.649 -18.119 -9.095 1.00 92.31 110 ASP A CA 1
ATOM 892 C C . ASP A 1 110 ? 13.182 -19.328 -9.921 1.00 92.31 110 ASP A C 1
ATOM 894 O O . ASP A 1 110 ? 12.144 -19.247 -10.580 1.00 92.31 110 ASP A O 1
ATOM 898 N N . PRO A 1 111 ? 13.911 -20.464 -9.868 1.00 94.44 111 PRO A N 1
ATOM 899 C CA . PRO A 1 111 ? 13.560 -21.659 -10.645 1.00 94.44 111 PRO A CA 1
ATOM 900 C C . PRO A 1 111 ? 12.172 -22.215 -10.294 1.00 94.44 111 PRO A C 1
ATOM 902 O O . PRO A 1 111 ? 11.490 -22.856 -11.088 1.00 94.44 111 PRO A O 1
ATOM 905 N N . MET A 1 112 ? 11.709 -21.954 -9.067 1.00 94.88 112 MET A N 1
ATOM 906 C CA . MET A 1 112 ? 10.379 -22.363 -8.613 1.00 94.88 112 MET A CA 1
ATOM 907 C C . MET A 1 112 ? 9.269 -21.401 -9.057 1.00 94.88 112 MET A C 1
ATOM 909 O O . MET A 1 112 ? 8.115 -21.614 -8.688 1.00 94.88 112 MET A O 1
ATOM 913 N N . HIS A 1 113 ? 9.596 -20.341 -9.803 1.00 91.56 113 HIS A N 1
ATOM 914 C CA . HIS A 1 113 ? 8.648 -19.359 -10.329 1.00 91.56 113 HIS A CA 1
ATOM 915 C C . HIS A 1 113 ? 7.714 -18.753 -9.264 1.00 91.56 113 HIS A C 1
ATOM 917 O O . HIS A 1 113 ? 6.573 -18.372 -9.548 1.00 91.56 113 HIS A O 1
ATOM 923 N N . LYS A 1 114 ? 8.181 -18.637 -8.013 1.00 93.19 114 LYS A N 1
ATOM 924 C CA . LYS A 1 114 ? 7.379 -18.122 -6.889 1.00 93.19 114 LYS A CA 1
ATOM 925 C C . LYS A 1 114 ? 6.915 -16.689 -7.125 1.00 93.19 114 LYS A C 1
ATOM 927 O O . LYS A 1 114 ? 5.878 -16.281 -6.598 1.00 93.19 114 LYS A O 1
ATOM 932 N N . TRP A 1 115 ? 7.644 -15.927 -7.939 1.00 93.25 115 TRP A N 1
ATOM 933 C CA . TRP A 1 115 ? 7.255 -14.584 -8.338 1.00 93.25 115 TRP A CA 1
ATOM 934 C C . TRP A 1 115 ? 5.882 -14.518 -9.015 1.00 93.25 115 TRP A C 1
ATOM 936 O O . TRP A 1 115 ? 5.210 -13.499 -8.868 1.00 93.25 115 TRP A O 1
ATOM 946 N N . ILE A 1 116 ? 5.427 -15.585 -9.687 1.00 93.12 116 ILE A N 1
ATOM 947 C CA . ILE A 1 116 ? 4.096 -15.640 -10.316 1.00 93.12 116 ILE A CA 1
ATOM 948 C C . ILE A 1 116 ? 3.000 -15.513 -9.253 1.00 93.12 116 ILE A C 1
ATOM 950 O O . ILE A 1 116 ? 2.031 -14.778 -9.443 1.00 93.12 116 ILE A O 1
ATOM 954 N N . GLY A 1 117 ? 3.171 -16.189 -8.112 1.00 92.50 117 GLY A N 1
ATOM 955 C CA . GLY A 1 117 ? 2.248 -16.092 -6.981 1.00 92.50 117 GLY A CA 1
ATOM 956 C C . GLY A 1 117 ? 2.160 -14.659 -6.464 1.00 92.50 117 GLY A C 1
ATOM 957 O O . GLY A 1 117 ? 1.075 -14.086 -6.423 1.00 92.50 117 GLY A O 1
ATOM 958 N N . THR A 1 118 ? 3.313 -14.044 -6.185 1.00 91.31 118 THR A N 1
ATOM 959 C CA . THR A 1 118 ? 3.391 -12.636 -5.767 1.00 91.31 118 THR A CA 1
ATOM 960 C C . THR A 1 118 ? 2.737 -11.710 -6.792 1.00 91.31 118 THR A C 1
ATOM 962 O O . THR A 1 118 ? 1.902 -10.890 -6.427 1.00 91.31 118 THR A O 1
ATOM 965 N N . TYR A 1 119 ? 3.057 -11.862 -8.078 1.00 93.25 119 TYR A N 1
ATOM 966 C CA . TYR A 1 119 ? 2.475 -11.062 -9.154 1.00 93.25 119 TYR A CA 1
ATOM 967 C C . TYR A 1 119 ? 0.945 -11.136 -9.146 1.00 93.25 119 TYR A C 1
ATOM 969 O O . TYR A 1 119 ? 0.266 -10.113 -9.214 1.00 93.25 119 TYR A O 1
ATOM 977 N N . ASN A 1 120 ? 0.394 -12.345 -9.021 1.00 92.25 120 ASN A N 1
ATOM 978 C CA . ASN A 1 120 ? -1.048 -12.558 -9.005 1.00 92.25 120 ASN A CA 1
ATOM 979 C C . ASN A 1 120 ? -1.709 -11.950 -7.765 1.00 92.25 120 ASN A C 1
ATOM 981 O O . ASN A 1 120 ? -2.739 -11.297 -7.911 1.00 92.25 120 ASN A O 1
ATOM 985 N N . THR A 1 121 ? -1.107 -12.086 -6.581 1.00 90.25 121 THR A N 1
ATOM 986 C CA . THR A 1 121 ? -1.609 -11.450 -5.353 1.00 90.25 121 THR A CA 1
ATOM 987 C C . THR A 1 121 ? -1.729 -9.934 -5.527 1.00 90.25 121 THR A C 1
ATOM 989 O O . THR A 1 121 ? -2.790 -9.380 -5.271 1.00 90.25 121 THR A O 1
ATOM 992 N N . TYR A 1 122 ? -0.699 -9.258 -6.046 1.00 90.44 122 TYR A N 1
ATOM 993 C CA . TYR A 1 122 ? -0.742 -7.799 -6.255 1.00 90.44 122 TYR A CA 1
ATOM 994 C C . TYR A 1 122 ? -1.642 -7.358 -7.413 1.00 90.44 122 TYR A C 1
ATOM 996 O O . TYR A 1 122 ? -1.966 -6.179 -7.509 1.00 90.44 122 TYR A O 1
ATOM 1004 N N . ARG A 1 123 ? -2.007 -8.270 -8.321 1.00 89.62 123 ARG A N 1
ATOM 1005 C CA . ARG A 1 123 ? -2.917 -7.977 -9.435 1.00 89.62 123 ARG A CA 1
ATOM 1006 C C . ARG A 1 123 ? -4.389 -8.123 -9.046 1.00 89.62 123 ARG A C 1
ATOM 1008 O O . ARG A 1 123 ? -5.228 -7.470 -9.656 1.00 89.62 123 ARG A O 1
ATOM 1015 N N . ILE A 1 124 ? -4.701 -9.054 -8.143 1.00 84.56 124 ILE A N 1
ATOM 1016 C CA . ILE A 1 124 ? -6.080 -9.442 -7.804 1.00 84.56 124 ILE A CA 1
ATOM 1017 C C . ILE A 1 124 ? -6.647 -8.594 -6.664 1.00 84.56 124 ILE A C 1
ATOM 1019 O O . ILE A 1 124 ? -7.831 -8.269 -6.705 1.00 84.56 124 ILE A O 1
ATOM 1023 N N . HIS A 1 125 ? -5.828 -8.285 -5.657 1.00 71.75 125 HIS A N 1
ATOM 1024 C CA . HIS A 1 125 ? -6.234 -7.469 -4.512 1.00 71.75 125 HIS A CA 1
ATOM 1025 C C . HIS A 1 125 ? -6.305 -5.982 -4.855 1.00 71.75 125 HIS A C 1
ATOM 1027 O O . HIS A 1 125 ? -7.244 -5.342 -4.326 1.00 71.75 125 HIS A O 1
#

pLDDT: mean 89.87, std 14.04, range [34.56, 98.19]